Protein AF-A0A7C1CQV0-F1 (afdb_monomer)

Solvent-accessible surface area (backbone atoms only — not comparable to full-atom values): 5166 Å² total; per-residue (Å²): 120,48,75,40,59,58,83,55,61,67,63,46,62,55,46,39,67,75,70,63,60,75,77,56,78,46,76,35,69,66,19,84,75,9,67,66,32,63,77,67,62,61,88,60,83,94,73,36,69,40,66,44,97,87,72,45,77,75,30,83,75,39,62,57,90,86,42,76,84,37,54,66,58,60,56,57,57,58,74,76,112

pLDDT: mean 89.42, std 3.8, range [76.5, 97.0]

Sequence (81 aa):
MKISLNDDIDAWRKMVPEKKLGGIQLHADGAWGSEATKNYQFKGIPTFVLFGANGKIISPSAPSPSLEEIRPLPDLELSKI

Structure (mmCIF, N/CA/C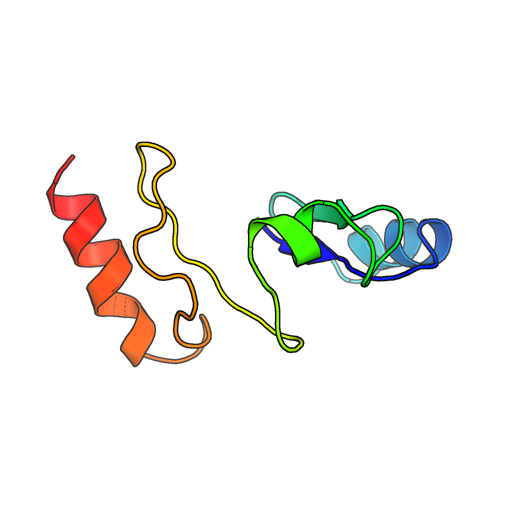/O backbone):
data_AF-A0A7C1CQV0-F1
#
_entry.id   AF-A0A7C1CQV0-F1
#
loop_
_atom_site.group_PDB
_atom_site.id
_atom_site.type_symbol
_atom_site.label_atom_id
_atom_site.label_alt_id
_atom_site.label_comp_id
_atom_site.label_asym_id
_atom_site.label_entity_id
_atom_site.label_seq_id
_atom_site.pdbx_PDB_ins_code
_atom_site.Cartn_x
_atom_site.Cartn_y
_atom_site.Cartn_z
_atom_site.occupancy
_atom_site.B_iso_or_equiv
_atom_site.auth_seq_id
_atom_site.auth_comp_id
_atom_site.auth_asym_id
_atom_site.auth_atom_id
_atom_site.pdbx_PDB_model_num
ATOM 1 N N . MET A 1 1 ? -2.503 -7.071 1.411 1.00 86.69 1 MET A N 1
ATOM 2 C CA . MET A 1 1 ? -1.998 -6.823 0.042 1.00 86.69 1 MET A CA 1
ATOM 3 C C . MET A 1 1 ? -0.805 -5.886 0.131 1.00 86.69 1 MET A C 1
ATOM 5 O O . MET A 1 1 ? -0.821 -5.030 1.006 1.00 86.69 1 MET A O 1
ATOM 9 N N . LYS A 1 2 ? 0.219 -6.054 -0.710 1.00 91.25 2 LYS A N 1
ATOM 10 C CA . LYS A 1 2 ? 1.375 -5.145 -0.794 1.00 91.25 2 LYS A CA 1
ATOM 11 C C . LYS A 1 2 ? 1.500 -4.630 -2.224 1.00 91.25 2 LYS A C 1
ATOM 13 O O . LYS A 1 2 ? 1.306 -5.412 -3.149 1.00 91.25 2 LYS A O 1
ATOM 18 N N . ILE A 1 3 ? 1.822 -3.350 -2.388 1.00 91.44 3 ILE A N 1
ATOM 19 C CA . ILE A 1 3 ? 2.041 -2.723 -3.695 1.00 91.44 3 ILE A CA 1
ATOM 20 C C . ILE A 1 3 ? 3.489 -2.233 -3.739 1.00 91.44 3 ILE A C 1
ATOM 22 O O . ILE A 1 3 ? 3.896 -1.438 -2.894 1.00 91.44 3 ILE A O 1
ATOM 26 N N . SER A 1 4 ? 4.270 -2.744 -4.686 1.00 92.25 4 SER A N 1
ATOM 27 C CA . SER A 1 4 ? 5.646 -2.313 -4.934 1.00 92.25 4 SER A CA 1
ATOM 28 C C . SER A 1 4 ? 5.665 -1.117 -5.878 1.00 92.25 4 SER A C 1
ATOM 30 O O . SER A 1 4 ? 5.018 -1.164 -6.920 1.00 92.25 4 SER A O 1
ATOM 32 N N . LEU A 1 5 ? 6.438 -0.087 -5.530 1.00 91.50 5 LEU A N 1
ATOM 33 C CA . LEU A 1 5 ? 6.763 1.048 -6.406 1.00 91.50 5 LEU A CA 1
ATOM 34 C C . LEU A 1 5 ? 8.185 0.923 -6.986 1.00 91.50 5 LEU A C 1
ATOM 36 O O . LEU A 1 5 ? 8.832 1.932 -7.241 1.00 91.50 5 LEU A O 1
ATOM 40 N N . ASN A 1 6 ? 8.721 -0.296 -7.092 1.00 88.50 6 ASN A N 1
ATOM 41 C CA . ASN A 1 6 ? 10.010 -0.518 -7.747 1.00 88.50 6 ASN A CA 1
ATOM 42 C C . ASN A 1 6 ? 9.860 -0.307 -9.262 1.00 88.50 6 ASN A C 1
ATOM 44 O O . ASN A 1 6 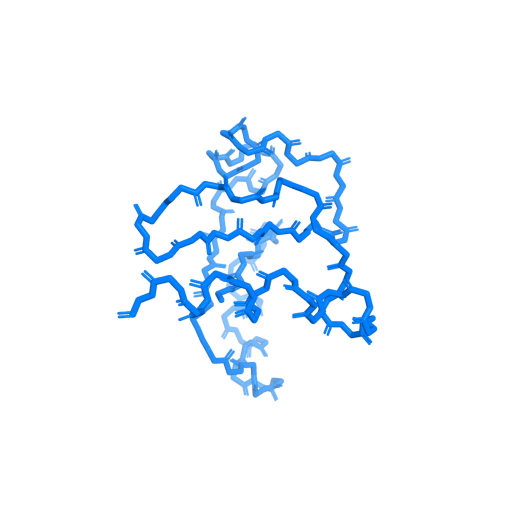? 8.859 -0.727 -9.825 1.00 88.50 6 ASN A O 1
ATOM 48 N N . ASP A 1 7 ? 10.845 0.302 -9.916 1.00 88.69 7 ASP A N 1
ATOM 49 C CA . ASP A 1 7 ? 10.845 0.445 -11.379 1.00 88.69 7 ASP A CA 1
ATOM 50 C C . ASP A 1 7 ? 11.358 -0.823 -12.089 1.00 88.69 7 ASP A C 1
ATOM 52 O O . ASP A 1 7 ? 11.068 -1.043 -13.263 1.00 88.69 7 ASP A O 1
ATOM 56 N N . ASP A 1 8 ? 12.087 -1.691 -11.377 1.00 92.31 8 ASP A N 1
ATOM 57 C CA . ASP A 1 8 ? 12.575 -2.970 -11.903 1.00 92.31 8 ASP A CA 1
ATOM 58 C C . ASP A 1 8 ? 11.640 -4.130 -11.516 1.00 92.31 8 ASP A C 1
ATOM 60 O O . ASP A 1 8 ? 11.758 -4.751 -10.447 1.00 92.31 8 ASP A O 1
ATOM 64 N N . ILE A 1 9 ? 10.698 -4.426 -12.415 1.00 91.81 9 ILE A N 1
ATOM 65 C CA . ILE A 1 9 ? 9.730 -5.514 -12.248 1.00 91.81 9 ILE A CA 1
ATOM 66 C C . ILE A 1 9 ? 10.392 -6.897 -12.253 1.00 91.81 9 ILE A C 1
ATOM 68 O O . ILE A 1 9 ? 9.916 -7.798 -11.560 1.00 91.81 9 ILE A O 1
ATOM 72 N N . ASP A 1 10 ? 11.491 -7.090 -12.983 1.00 94.31 10 ASP A N 1
ATOM 73 C CA . ASP A 1 10 ? 12.144 -8.394 -13.103 1.00 94.31 10 ASP A CA 1
ATOM 74 C C . ASP A 1 10 ? 12.949 -8.724 -11.845 1.00 94.31 10 ASP A C 1
ATOM 76 O O . ASP A 1 10 ? 12.860 -9.843 -11.324 1.00 94.31 10 ASP A O 1
ATOM 80 N N . ALA A 1 11 ? 13.667 -7.744 -11.291 1.00 94.38 11 ALA A N 1
ATOM 81 C CA . ALA A 1 11 ? 14.293 -7.872 -9.980 1.00 94.38 11 ALA A CA 1
ATOM 82 C C . ALA A 1 11 ? 13.242 -8.112 -8.887 1.00 94.38 11 ALA A C 1
ATOM 84 O O . ALA A 1 11 ? 13.421 -8.984 -8.032 1.00 94.38 11 ALA A O 1
ATOM 85 N N . TRP A 1 12 ? 12.112 -7.396 -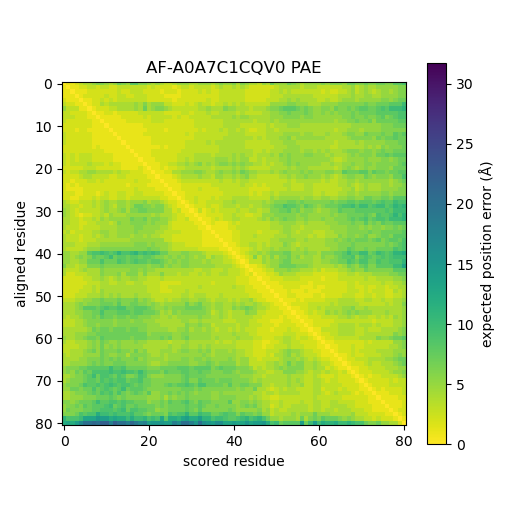8.931 1.00 94.12 12 TRP A N 1
ATOM 86 C CA . TRP A 1 12 ? 11.016 -7.606 -7.984 1.00 94.12 12 TRP A CA 1
ATOM 87 C C . TRP A 1 12 ? 10.415 -9.017 -8.095 1.00 94.12 12 TRP A C 1
ATOM 89 O O . TRP A 1 12 ? 10.249 -9.691 -7.075 1.00 94.12 12 TRP A O 1
ATOM 99 N N . ARG A 1 13 ? 10.161 -9.504 -9.317 1.00 94.06 13 ARG A N 1
ATOM 100 C CA . ARG A 1 13 ? 9.623 -10.850 -9.584 1.00 94.06 13 ARG A CA 1
ATOM 101 C C . ARG A 1 13 ? 10.523 -11.965 -9.061 1.00 94.06 13 ARG A C 1
ATOM 103 O O . ARG A 1 13 ? 9.997 -12.966 -8.585 1.00 94.06 13 ARG A O 1
ATOM 110 N N . LYS A 1 14 ? 11.848 -11.800 -9.122 1.00 96.44 14 LYS A N 1
ATOM 111 C CA . LYS A 1 14 ? 12.814 -12.752 -8.540 1.00 96.44 14 LYS A CA 1
ATOM 112 C C . LYS A 1 14 ? 12.835 -12.683 -7.012 1.00 96.44 14 LYS A C 1
ATOM 114 O O . LYS A 1 14 ? 12.804 -13.709 -6.340 1.00 96.44 14 LYS A O 1
ATOM 119 N N . MET A 1 15 ? 12.793 -11.473 -6.459 1.00 95.69 15 MET A N 1
ATOM 120 C CA . MET A 1 15 ? 12.889 -11.238 -5.018 1.00 95.69 15 MET A CA 1
ATOM 121 C C . MET A 1 15 ? 11.683 -11.774 -4.227 1.00 95.69 15 MET A C 1
ATOM 123 O O . MET A 1 15 ? 11.859 -12.287 -3.121 1.00 95.69 15 MET A O 1
ATOM 127 N N . VAL A 1 16 ? 10.463 -11.675 -4.771 1.00 95.06 16 VAL A N 1
ATOM 128 C CA . VAL A 1 16 ? 9.225 -12.126 -4.100 1.00 95.06 16 VAL A CA 1
ATOM 129 C C . VAL A 1 16 ? 9.294 -13.593 -3.632 1.00 95.06 16 VAL A C 1
ATOM 131 O O . VAL A 1 16 ? 9.094 -13.826 -2.432 1.00 95.06 16 VAL A O 1
ATOM 134 N N . PRO A 1 17 ? 9.583 -14.585 -4.502 1.00 96.06 17 PRO A N 1
ATOM 135 C CA . PRO A 1 17 ? 9.720 -15.976 -4.079 1.00 96.06 17 PRO A CA 1
ATOM 136 C C . PRO A 1 17 ? 10.977 -16.215 -3.232 1.00 96.06 17 PRO A C 1
ATOM 138 O O . PRO A 1 17 ? 10.892 -16.933 -2.236 1.00 96.06 17 PRO A O 1
ATOM 141 N N . GLU A 1 18 ? 12.114 -15.587 -3.556 1.00 97.00 18 GLU A N 1
ATOM 142 C CA . GLU A 1 18 ? 13.372 -15.736 -2.801 1.00 97.00 18 GLU A CA 1
ATOM 143 C C . GLU A 1 18 ? 13.216 -15.341 -1.327 1.00 97.00 18 GLU A C 1
ATOM 145 O O . GLU A 1 18 ? 13.644 -16.064 -0.426 1.00 97.00 18 GLU A O 1
ATOM 150 N N . LYS A 1 19 ? 12.540 -14.215 -1.067 1.00 95.94 19 LYS A N 1
ATOM 151 C CA . LYS A 1 19 ? 12.263 -13.723 0.290 1.00 95.94 19 LYS A CA 1
ATOM 152 C C . LYS A 1 19 ? 10.986 -14.297 0.903 1.00 95.94 19 LYS A C 1
ATOM 154 O O . LYS A 1 19 ? 10.606 -13.877 1.995 1.00 95.94 19 LYS A O 1
ATOM 159 N N . LYS A 1 20 ? 10.322 -15.242 0.226 1.00 95.31 20 LYS A N 1
ATOM 160 C CA . LYS A 1 20 ? 9.085 -15.896 0.687 1.00 95.31 20 LYS A CA 1
ATOM 161 C C . LYS A 1 20 ? 8.001 -14.884 1.089 1.00 95.31 20 LYS A C 1
ATOM 163 O O . LYS A 1 20 ? 7.342 -15.029 2.121 1.00 95.31 20 LYS A O 1
ATOM 168 N N . LEU A 1 21 ? 7.826 -13.826 0.294 1.00 93.06 21 LEU A N 1
ATOM 169 C CA . LEU A 1 21 ? 6.845 -12.780 0.583 1.00 93.06 21 LEU A CA 1
ATOM 170 C C . LEU A 1 21 ? 5.423 -13.286 0.307 1.00 93.06 21 LE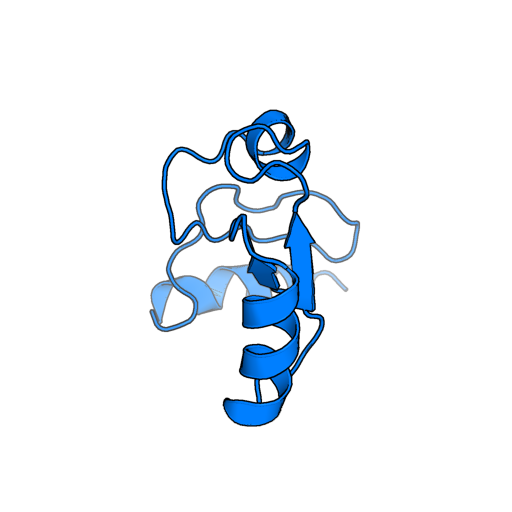U A C 1
ATOM 172 O O . LEU A 1 21 ? 4.970 -13.311 -0.832 1.00 93.06 21 LEU A O 1
ATOM 176 N N . GLY A 1 22 ? 4.710 -13.668 1.368 1.00 90.88 22 GLY A N 1
ATOM 177 C CA . GLY A 1 22 ? 3.334 -14.163 1.279 1.00 90.88 22 GLY A CA 1
ATOM 178 C C . GLY A 1 22 ? 2.271 -13.085 1.017 1.00 90.88 22 GLY A C 1
ATOM 179 O O . GLY A 1 22 ? 2.534 -11.879 1.061 1.00 90.88 22 GLY A O 1
ATOM 180 N N . GLY A 1 23 ? 1.034 -13.539 0.801 1.00 91.69 23 GLY A N 1
ATOM 181 C CA . GLY A 1 23 ? -0.124 -12.693 0.499 1.00 91.69 23 GLY A CA 1
ATOM 182 C C . GLY A 1 23 ? -0.135 -12.163 -0.939 1.00 91.69 23 GLY A C 1
ATOM 183 O O . GLY A 1 23 ? 0.711 -12.513 -1.754 1.00 91.69 23 GLY A O 1
ATOM 184 N N . ILE A 1 24 ? -1.104 -11.299 -1.249 1.00 92.94 24 ILE A N 1
ATOM 185 C CA . ILE A 1 24 ? -1.225 -10.683 -2.579 1.00 92.94 24 ILE A CA 1
ATOM 186 C C . ILE A 1 24 ? -0.132 -9.622 -2.754 1.00 92.94 24 ILE A C 1
ATOM 188 O O . ILE A 1 24 ? -0.091 -8.643 -1.995 1.00 92.94 24 ILE A O 1
ATOM 192 N N . GLN A 1 25 ? 0.722 -9.831 -3.756 1.00 94.12 25 GLN A N 1
ATOM 193 C CA . GLN A 1 25 ? 1.804 -8.942 -4.173 1.00 94.12 25 GLN A CA 1
ATOM 194 C C . GLN A 1 25 ? 1.418 -8.269 -5.496 1.00 94.12 25 GLN A C 1
ATOM 196 O O . GLN A 1 25 ? 1.170 -8.956 -6.482 1.00 94.12 25 GLN A O 1
ATOM 201 N N . LEU A 1 26 ? 1.365 -6.940 -5.518 1.00 92.75 26 LEU A N 1
ATOM 202 C CA . LEU A 1 26 ? 1.103 -6.136 -6.710 1.00 92.75 26 LEU A CA 1
ATOM 203 C C . LEU A 1 26 ? 2.324 -5.276 -7.041 1.00 92.75 26 LEU A C 1
ATOM 205 O O . LEU A 1 26 ? 3.069 -4.865 -6.148 1.00 92.75 26 LEU A O 1
ATOM 209 N N . HIS A 1 27 ? 2.492 -4.974 -8.321 1.00 93.06 27 HIS A N 1
ATOM 210 C CA . HIS A 1 27 ? 3.501 -4.060 -8.840 1.00 93.06 27 HIS A CA 1
ATOM 211 C C . HIS A 1 27 ? 2.791 -2.846 -9.437 1.00 93.06 27 HIS A C 1
ATOM 213 O O . HIS A 1 27 ? 1.813 -3.021 -10.162 1.00 93.06 27 HIS A O 1
ATOM 219 N N . ALA A 1 28 ? 3.231 -1.636 -9.102 1.00 91.44 28 ALA A N 1
ATOM 220 C CA . ALA A 1 28 ? 2.671 -0.414 -9.661 1.00 91.44 28 ALA A CA 1
ATOM 221 C C . ALA A 1 28 ? 3.561 0.091 -10.797 1.00 91.44 28 ALA A C 1
ATOM 223 O O . ALA A 1 28 ? 4.676 0.560 -10.565 1.00 91.44 28 ALA A O 1
ATOM 224 N N . ASP A 1 29 ? 3.049 0.019 -12.020 1.00 87.50 29 ASP A N 1
ATOM 225 C CA . ASP A 1 29 ? 3.791 0.459 -13.197 1.00 87.50 29 ASP A CA 1
ATOM 226 C C . ASP A 1 29 ? 3.992 1.980 -13.188 1.00 87.50 29 ASP A C 1
ATOM 228 O O . ASP A 1 29 ? 3.069 2.755 -12.921 1.00 87.50 29 ASP A O 1
ATOM 232 N N . GLY A 1 30 ? 5.227 2.406 -13.463 1.00 88.12 30 GLY A N 1
ATOM 233 C CA . GLY A 1 30 ? 5.636 3.812 -13.431 1.00 88.12 30 GLY A CA 1
ATOM 234 C C . GLY A 1 30 ? 5.948 4.364 -12.034 1.00 88.12 30 GLY A C 1
ATOM 235 O O . GLY A 1 30 ? 6.015 5.585 -11.890 1.00 88.12 30 GLY A O 1
ATOM 236 N N . ALA A 1 31 ? 6.098 3.505 -11.015 1.00 88.44 31 ALA A N 1
ATOM 237 C CA . ALA A 1 31 ? 6.517 3.847 -9.650 1.00 88.44 31 ALA A CA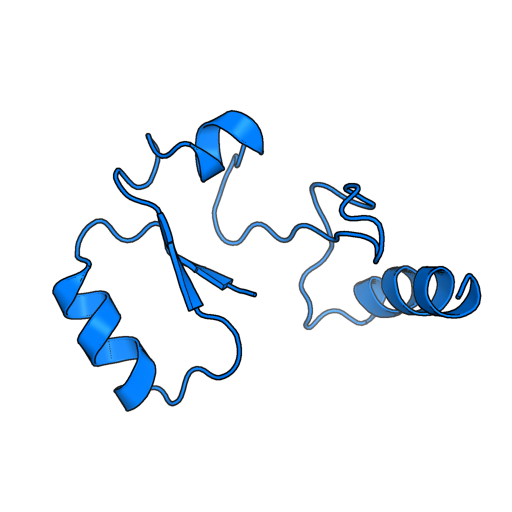 1
ATOM 238 C C . ALA A 1 31 ? 5.817 5.091 -9.075 1.00 88.44 31 ALA A C 1
ATOM 240 O O . ALA A 1 31 ? 4.610 5.072 -8.818 1.00 88.44 31 ALA A O 1
ATOM 241 N N . TRP A 1 32 ? 6.550 6.193 -8.879 1.00 87.12 32 TRP A N 1
ATOM 242 C CA . TRP A 1 32 ? 6.016 7.456 -8.354 1.00 87.12 32 TRP A CA 1
ATOM 243 C C . TRP A 1 32 ? 4.973 8.111 -9.268 1.00 87.12 32 TRP A C 1
ATOM 245 O O . TRP A 1 32 ? 4.126 8.859 -8.783 1.00 87.12 32 TRP A O 1
ATOM 255 N N . GLY A 1 33 ? 4.988 7.805 -10.566 1.00 88.00 33 GLY A N 1
ATOM 256 C CA . GLY A 1 33 ? 4.002 8.242 -11.554 1.00 88.00 33 GLY A CA 1
ATOM 257 C C . GLY A 1 33 ? 2.812 7.294 -11.743 1.00 88.00 33 GLY A C 1
ATOM 258 O O . GLY A 1 33 ? 1.940 7.600 -12.567 1.00 88.00 33 GLY A O 1
ATOM 259 N N . SER A 1 34 ? 2.768 6.176 -11.012 1.00 89.19 34 SER A N 1
ATOM 260 C CA . SER A 1 34 ? 1.703 5.174 -11.109 1.00 89.19 34 SER A CA 1
ATOM 261 C C . SER A 1 34 ? 0.325 5.727 -10.729 1.00 89.19 34 SER A C 1
ATOM 263 O O . SER A 1 34 ? 0.182 6.733 -10.030 1.00 89.19 34 SER A O 1
ATOM 265 N N . GLU A 1 35 ? -0.737 5.050 -11.165 1.00 89.31 35 GLU A N 1
ATOM 266 C CA . GLU A 1 35 ? -2.095 5.385 -10.717 1.00 89.31 35 GLU A CA 1
ATOM 267 C C . GLU A 1 35 ? -2.258 5.202 -9.205 1.00 89.31 35 GLU A C 1
ATOM 269 O O . GLU A 1 35 ? -2.994 5.952 -8.570 1.00 89.31 35 GLU A O 1
ATOM 274 N N . ALA A 1 36 ? -1.533 4.254 -8.603 1.00 86.12 36 ALA A N 1
ATOM 275 C CA . ALA A 1 36 ? -1.574 4.022 -7.165 1.00 86.12 36 ALA A CA 1
ATOM 276 C C . ALA A 1 36 ? -1.086 5.251 -6.379 1.00 86.12 36 ALA A C 1
ATOM 278 O O . ALA A 1 36 ? -1.758 5.696 -5.450 1.00 86.12 36 ALA A O 1
ATOM 279 N N . THR A 1 37 ? 0.042 5.848 -6.765 1.00 86.75 37 THR A N 1
ATOM 280 C CA . THR A 1 37 ? 0.574 7.035 -6.075 1.00 86.75 37 THR A CA 1
ATOM 281 C C . THR A 1 37 ? -0.299 8.264 -6.296 1.00 86.75 37 THR A C 1
ATOM 283 O O . THR A 1 37 ? -0.501 9.035 -5.357 1.00 86.75 37 THR A O 1
ATOM 286 N N . LYS A 1 38 ? -0.867 8.424 -7.498 1.00 85.50 38 LYS A N 1
ATOM 287 C CA . LYS A 1 38 ? -1.772 9.532 -7.843 1.00 85.50 38 LYS A CA 1
ATOM 288 C C . LYS A 1 38 ? -3.106 9.447 -7.102 1.00 85.50 38 LYS A C 1
ATOM 290 O O . LYS A 1 38 ? -3.503 10.412 -6.455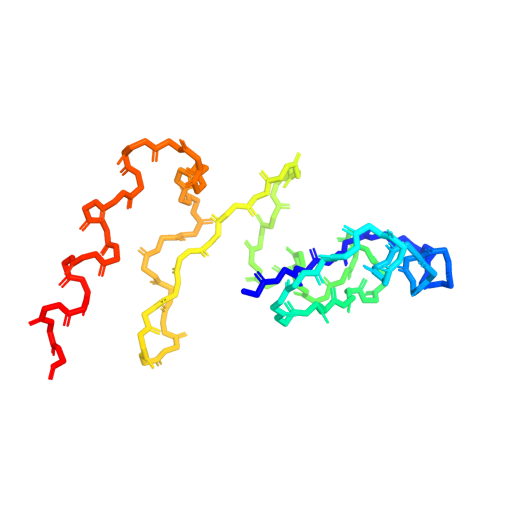 1.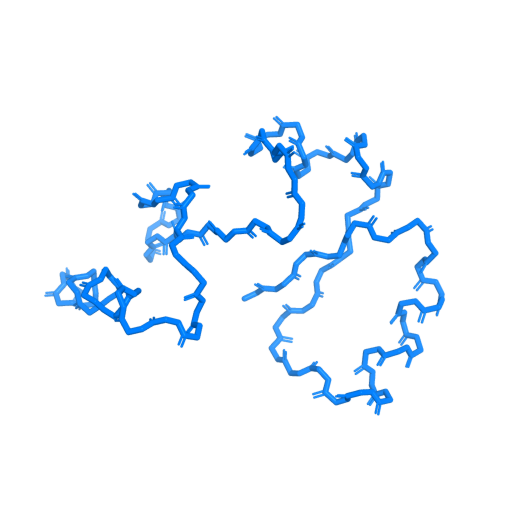00 85.50 38 LYS A O 1
ATOM 295 N N . ASN A 1 39 ? -3.773 8.296 -7.165 1.00 85.56 39 ASN A N 1
ATOM 296 C CA . ASN A 1 39 ? -5.128 8.122 -6.637 1.00 85.56 39 ASN A CA 1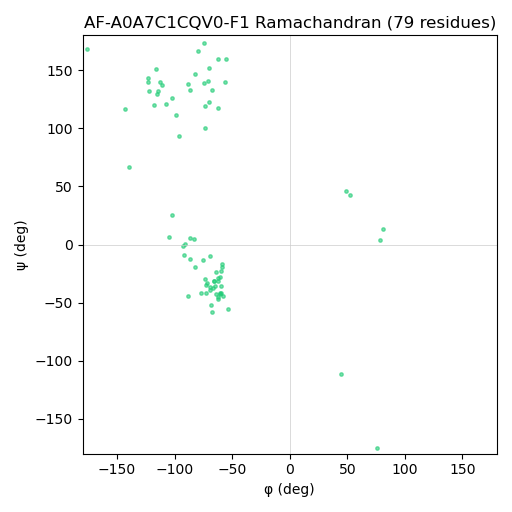
ATOM 297 C C . ASN A 1 39 ? -5.159 8.102 -5.106 1.00 85.56 39 ASN A C 1
ATOM 299 O O . ASN A 1 39 ? -6.121 8.579 -4.510 1.00 85.56 39 ASN A O 1
ATOM 303 N N . TYR A 1 40 ? -4.106 7.583 -4.468 1.00 82.62 40 TYR A N 1
ATOM 304 C CA . TYR A 1 40 ? -4.018 7.487 -3.008 1.00 82.62 40 TYR A CA 1
ATOM 305 C C . TYR A 1 40 ? -3.075 8.524 -2.378 1.00 82.62 40 TYR A C 1
ATOM 307 O O . TYR A 1 40 ? -2.845 8.486 -1.171 1.00 82.62 40 TYR A O 1
ATOM 315 N N . GLN A 1 41 ? -2.547 9.459 -3.178 1.00 80.88 41 GLN A N 1
ATOM 316 C CA . GLN A 1 41 ? -1.699 10.580 -2.748 1.00 80.88 41 GLN A CA 1
ATOM 317 C C . GLN A 1 41 ? -0.543 10.166 -1.820 1.00 80.88 41 GLN A C 1
ATOM 319 O O . GLN A 1 41 ? -0.297 10.796 -0.787 1.00 80.88 41 GLN A O 1
ATOM 324 N N . PHE A 1 42 ? 0.178 9.101 -2.177 1.00 82.88 42 PHE A N 1
ATOM 325 C CA . PHE A 1 42 ? 1.309 8.619 -1.381 1.00 82.88 42 PHE A CA 1
ATOM 326 C C . PHE A 1 42 ? 2.415 9.679 -1.307 1.00 82.88 42 PHE A C 1
ATOM 328 O O . PHE A 1 42 ? 3.004 10.052 -2.319 1.00 82.88 42 PHE A O 1
ATOM 335 N N . LYS A 1 43 ? 2.711 10.153 -0.091 1.00 80.81 43 LYS A N 1
ATOM 336 C CA . LYS A 1 43 ? 3.736 11.184 0.170 1.00 80.81 43 LYS A CA 1
ATOM 337 C C . LYS A 1 43 ? 5.121 10.609 0.487 1.00 80.81 43 LYS A C 1
ATOM 339 O O . LYS A 1 43 ? 6.082 11.360 0.596 1.00 80.81 43 LYS A O 1
ATOM 344 N N . GLY A 1 44 ? 5.218 9.295 0.676 1.00 84.94 44 GLY A N 1
ATOM 345 C CA . GLY A 1 44 ? 6.431 8.610 1.112 1.00 84.94 44 GLY A CA 1
ATOM 346 C C . GLY A 1 44 ? 6.245 7.095 1.149 1.00 84.94 44 GLY A C 1
ATOM 347 O O . GLY A 1 44 ? 5.124 6.594 1.060 1.00 84.94 44 GLY A O 1
ATOM 348 N N . ILE A 1 45 ? 7.343 6.357 1.295 1.00 87.75 45 ILE A N 1
ATOM 349 C CA . ILE A 1 45 ? 7.322 4.913 1.556 1.00 87.75 45 ILE A CA 1
ATOM 350 C C . ILE A 1 45 ? 8.086 4.600 2.855 1.00 87.75 45 ILE A C 1
ATOM 352 O O . ILE A 1 45 ? 9.108 5.237 3.109 1.00 87.75 45 ILE A O 1
ATOM 356 N N . PRO A 1 46 ? 7.631 3.623 3.663 1.00 90.31 46 PRO A N 1
ATOM 357 C CA . PRO A 1 46 ? 6.384 2.869 3.504 1.00 90.31 46 PRO A CA 1
ATOM 358 C C . PRO A 1 46 ? 5.143 3.703 3.891 1.00 90.31 46 PRO A C 1
ATOM 360 O O . PRO A 1 46 ? 5.156 4.407 4.894 1.00 90.31 46 PRO A O 1
ATOM 363 N N . THR A 1 47 ? 4.062 3.593 3.111 1.00 90.50 47 THR A N 1
ATOM 364 C CA . THR A 1 47 ? 2.726 4.121 3.456 1.00 90.50 47 THR A CA 1
ATOM 365 C C . THR A 1 47 ? 1.789 2.946 3.720 1.00 90.50 47 THR A C 1
ATOM 367 O O . THR A 1 47 ? 1.795 1.971 2.966 1.00 90.50 47 THR A O 1
ATOM 370 N N . PHE A 1 48 ? 0.970 3.039 4.768 1.00 91.25 48 PHE A N 1
ATOM 371 C CA . PHE A 1 48 ? -0.021 2.022 5.111 1.00 91.25 48 PHE A CA 1
ATOM 372 C C . PHE A 1 48 ? -1.430 2.596 4.973 1.00 91.25 48 PHE A C 1
ATOM 374 O O . PHE A 1 48 ? -1.735 3.658 5.509 1.00 91.25 48 PHE A O 1
ATOM 381 N N . VAL A 1 49 ? -2.291 1.873 4.260 1.00 90.00 49 VAL A N 1
ATOM 382 C CA . VAL A 1 49 ? -3.697 2.234 4.053 1.00 90.00 49 VAL A CA 1
ATOM 383 C C . VAL A 1 49 ? -4.567 1.094 4.556 1.00 90.00 49 VAL A C 1
ATOM 385 O O . VAL A 1 49 ? -4.320 -0.069 4.225 1.00 90.00 49 VAL A O 1
ATOM 388 N N . LEU A 1 50 ? -5.588 1.426 5.343 1.00 90.69 50 LEU A N 1
ATOM 389 C CA . LEU A 1 50 ? -6.581 0.475 5.825 1.00 90.69 50 LEU A CA 1
ATOM 390 C C . LEU A 1 50 ? -7.876 0.616 5.022 1.00 90.69 50 LEU A C 1
ATOM 392 O O . LEU A 1 50 ? -8.448 1.706 4.939 1.00 90.69 50 LEU A O 1
ATOM 396 N N . PHE A 1 51 ? -8.343 -0.502 4.473 1.00 89.75 51 PHE A N 1
ATOM 397 C CA . PHE A 1 51 ? -9.596 -0.612 3.729 1.00 89.75 51 PHE A CA 1
ATOM 398 C C . PHE A 1 51 ? -10.589 -1.480 4.494 1.00 89.75 51 PHE A C 1
ATOM 400 O O . PHE A 1 51 ? -10.203 -2.495 5.075 1.00 89.75 51 PHE A O 1
ATOM 407 N N . GLY A 1 52 ? -11.859 -1.082 4.484 1.00 90.31 52 GLY A N 1
ATOM 408 C CA . GLY A 1 52 ? -12.952 -1.876 5.034 1.00 90.31 52 GLY A CA 1
ATOM 409 C C . GLY A 1 52 ? -13.387 -2.968 4.063 1.00 90.31 52 GLY A C 1
ATOM 410 O O . GLY A 1 52 ? -13.066 -2.927 2.874 1.00 90.31 52 GLY A O 1
ATOM 411 N N . ALA A 1 53 ? -14.176 -3.929 4.548 1.00 88.69 53 ALA A N 1
ATOM 412 C CA . ALA A 1 53 ? -14.673 -5.045 3.734 1.00 88.69 53 ALA A CA 1
ATOM 41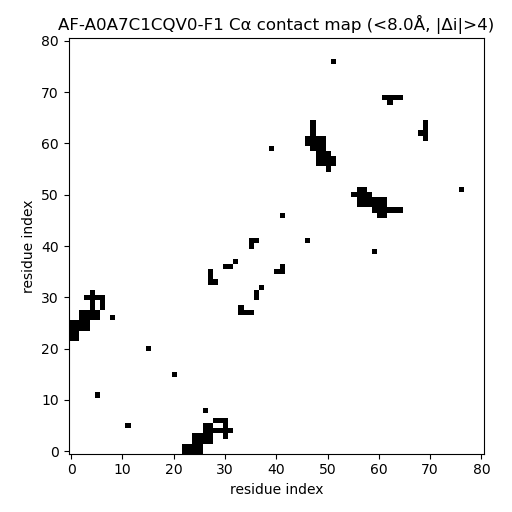3 C C . ALA A 1 53 ? -15.523 -4.598 2.525 1.00 88.69 53 ALA A C 1
ATOM 415 O O . ALA A 1 53 ? -15.613 -5.305 1.527 1.00 88.69 53 ALA A O 1
ATOM 416 N N . ASN A 1 54 ? -16.105 -3.398 2.583 1.00 88.81 54 ASN A N 1
ATOM 417 C CA . ASN A 1 54 ? -16.864 -2.776 1.493 1.00 88.81 54 ASN A CA 1
ATOM 418 C C . ASN A 1 54 ? -15.987 -2.046 0.452 1.00 88.81 54 ASN A C 1
ATOM 420 O O . ASN A 1 54 ? -16.522 -1.359 -0.418 1.00 88.81 54 ASN A O 1
ATOM 424 N N . GLY A 1 55 ? -14.658 -2.127 0.569 1.00 85.88 55 GLY A N 1
ATOM 425 C CA . GLY A 1 55 ? -13.707 -1.467 -0.326 1.00 85.88 55 GLY A CA 1
ATOM 426 C C . GLY A 1 55 ? -13.494 0.028 -0.061 1.00 85.88 55 GLY A C 1
ATOM 427 O O . GLY A 1 55 ? -12.760 0.671 -0.808 1.00 85.88 55 GLY A O 1
ATOM 428 N N . LYS A 1 56 ? -14.098 0.607 0.987 1.00 89.25 56 LYS A N 1
ATOM 429 C CA . LYS A 1 56 ? -13.870 2.012 1.364 1.00 89.25 56 LYS A CA 1
ATOM 430 C C . LYS A 1 56 ? -12.602 2.162 2.202 1.00 89.25 56 LYS A C 1
ATOM 432 O O . LYS A 1 56 ? -12.271 1.294 3.006 1.00 89.25 56 LYS A O 1
ATOM 437 N N . ILE A 1 57 ? -11.915 3.292 2.046 1.00 88.31 57 ILE A N 1
ATOM 438 C CA . ILE A 1 57 ? -10.768 3.654 2.888 1.00 88.31 57 ILE A CA 1
ATOM 439 C C . ILE A 1 57 ? -11.282 3.990 4.292 1.00 88.31 57 ILE A C 1
ATOM 441 O O . ILE A 1 57 ? -12.105 4.890 4.448 1.00 88.31 57 ILE A O 1
ATOM 445 N N . ILE A 1 58 ? -10.775 3.283 5.302 1.00 89.81 58 ILE A N 1
ATOM 446 C CA . ILE A 1 58 ? -10.994 3.593 6.723 1.00 89.81 58 ILE A CA 1
ATOM 447 C C . ILE A 1 58 ? -9.928 4.577 7.202 1.00 89.81 58 ILE A C 1
ATOM 449 O O . ILE A 1 58 ? -10.235 5.541 7.895 1.00 89.81 58 ILE A O 1
ATOM 453 N N . SER A 1 59 ? -8.668 4.339 6.820 1.00 87.19 59 SER A N 1
ATOM 454 C CA . SER A 1 59 ? -7.547 5.214 7.163 1.00 87.19 59 SER A CA 1
ATOM 455 C C . SER A 1 59 ? -6.540 5.294 6.010 1.00 87.19 59 SER A C 1
ATOM 457 O O . SER A 1 59 ? -5.933 4.274 5.674 1.00 87.19 59 SER A O 1
ATOM 459 N N . PRO A 1 60 ? -6.336 6.479 5.400 1.00 84.38 60 PRO A N 1
ATOM 460 C CA . PRO A 1 60 ? -5.356 6.680 4.328 1.00 84.38 60 PRO A CA 1
ATOM 461 C C . PRO A 1 60 ? -3.902 6.737 4.827 1.00 84.38 60 PRO A C 1
ATOM 463 O O . PRO A 1 60 ? -2.981 6.666 4.021 1.00 84.38 60 PRO A O 1
ATOM 466 N N . SER A 1 61 ? -3.689 6.881 6.138 1.00 86.19 61 SER A N 1
ATOM 467 C CA . SER A 1 61 ? -2.367 6.937 6.770 1.00 86.19 61 SER A CA 1
ATOM 468 C C . SER A 1 61 ? -2.402 6.151 8.077 1.00 86.19 61 SER A C 1
ATOM 470 O O . SER A 1 61 ? -2.337 6.712 9.172 1.00 86.19 61 SER A O 1
ATOM 472 N N . ALA A 1 62 ? -2.579 4.842 7.955 1.00 89.56 62 ALA A N 1
ATOM 473 C CA . ALA A 1 62 ? -2.633 3.946 9.095 1.00 89.56 62 ALA A CA 1
ATOM 474 C C . ALA A 1 62 ? -1.246 3.798 9.760 1.00 89.56 62 ALA A C 1
ATOM 476 O O . ALA A 1 62 ? -0.221 3.904 9.078 1.00 89.56 62 ALA A O 1
ATOM 477 N N . PRO A 1 63 ? -1.193 3.516 11.076 1.00 90.75 63 PRO A N 1
ATOM 478 C CA . PRO A 1 63 ? 0.036 3.091 11.737 1.00 90.75 63 PRO A CA 1
ATOM 479 C C . PRO A 1 63 ? 0.657 1.854 11.074 1.00 90.75 63 PRO A C 1
ATOM 481 O O . PRO A 1 63 ? -0.019 1.080 10.389 1.00 90.75 63 PRO A O 1
ATOM 484 N N . SER A 1 64 ? 1.954 1.640 11.309 1.00 90.44 64 SER A N 1
ATOM 485 C CA . SER A 1 64 ? 2.630 0.425 10.846 1.00 90.44 64 SER A CA 1
ATOM 486 C C . SER A 1 64 ? 1.921 -0.832 11.378 1.00 90.44 64 SER A C 1
ATOM 488 O O . SER A 1 64 ? 1.584 -0.872 12.561 1.00 90.44 64 SER A O 1
ATOM 490 N N . PRO A 1 65 ? 1.775 -1.901 10.569 1.00 87.62 65 PRO A N 1
ATOM 491 C CA . PRO A 1 65 ? 1.184 -3.171 10.995 1.00 87.62 65 PRO A CA 1
ATOM 492 C C . PRO A 1 65 ? 1.901 -3.842 12.174 1.00 87.62 65 PRO A C 1
ATOM 494 O O . PRO A 1 65 ? 1.360 -4.764 12.774 1.00 87.62 65 PRO A O 1
ATOM 497 N N . SER A 1 66 ? 3.135 -3.428 12.467 1.00 89.25 66 SER A N 1
ATOM 498 C CA . SER A 1 66 ? 3.928 -3.921 13.594 1.00 89.25 66 SER A CA 1
ATOM 499 C C . SER A 1 66 ? 3.673 -3.176 14.908 1.00 89.25 66 SER A C 1
ATOM 501 O O . SER A 1 66 ? 4.167 -3.621 15.938 1.00 89.25 66 SER A O 1
ATOM 503 N N . LEU A 1 67 ? 2.988 -2.028 14.880 1.00 91.06 67 LEU A N 1
ATOM 504 C CA . LEU A 1 67 ? 2.674 -1.244 16.076 1.00 91.06 67 LEU A CA 1
ATOM 505 C C . LEU A 1 67 ? 1.358 -1.728 16.672 1.00 91.06 67 LEU A C 1
ATOM 507 O O . LEU A 1 67 ? 0.397 -1.935 15.940 1.00 91.06 67 LEU A O 1
ATOM 511 N N . GLU A 1 68 ? 1.277 -1.852 17.995 1.00 90.56 68 GLU A N 1
ATOM 512 C CA . GLU A 1 68 ? 0.038 -2.280 18.661 1.00 90.56 68 GLU A CA 1
ATOM 513 C C . GLU A 1 68 ? -1.133 -1.321 18.407 1.00 90.56 68 GLU A C 1
ATOM 515 O O . GLU A 1 68 ? -2.282 -1.751 18.326 1.00 90.56 68 GLU A O 1
ATOM 520 N N . GLU A 1 69 ? -0.834 -0.042 18.173 1.00 89.00 69 GLU A N 1
ATOM 521 C CA . GLU A 1 69 ? -1.800 1.019 17.867 1.00 89.00 69 GLU A CA 1
ATOM 522 C C . GLU A 1 69 ? -2.648 0.737 16.617 1.00 89.00 69 GLU A C 1
ATOM 524 O O . GLU A 1 69 ? -3.719 1.322 16.460 1.00 89.00 69 GLU A O 1
ATOM 529 N N . ILE A 1 70 ? -2.211 -0.166 15.726 1.00 89.94 70 ILE A N 1
ATOM 530 C CA . ILE A 1 70 ? -3.007 -0.553 14.558 1.00 89.94 70 ILE A CA 1
ATOM 531 C C . ILE A 1 70 ? -4.195 -1.441 14.930 1.00 89.94 70 ILE A C 1
ATOM 533 O O . ILE A 1 70 ? -5.193 -1.395 14.222 1.00 89.94 70 ILE A O 1
ATOM 537 N N . ARG A 1 71 ? -4.109 -2.246 16.003 1.00 89.12 71 ARG A N 1
ATOM 538 C CA . ARG A 1 71 ? -5.054 -3.338 16.323 1.00 89.12 71 ARG A CA 1
ATOM 539 C C . ARG A 1 71 ? -6.508 -2.901 16.520 1.00 89.12 71 ARG A C 1
ATOM 541 O O . ARG A 1 71 ? -7.379 -3.576 15.974 1.00 89.12 71 ARG A O 1
ATOM 548 N N . PRO A 1 72 ? -6.807 -1.777 17.199 1.00 90.12 72 PRO A N 1
ATOM 549 C CA . PRO A 1 72 ? -8.194 -1.382 17.430 1.00 90.12 72 PRO A CA 1
ATOM 550 C C . PRO A 1 72 ? -8.978 -1.092 16.142 1.00 90.12 72 PRO A C 1
ATOM 552 O O . PRO A 1 72 ? -10.192 -1.272 16.114 1.00 90.12 72 PRO A O 1
ATOM 555 N N . LEU A 1 73 ? -8.304 -0.648 15.071 1.00 86.19 73 LEU A N 1
ATOM 556 C CA . LEU A 1 73 ? -8.956 -0.268 13.814 1.00 86.19 73 LEU A CA 1
ATOM 557 C C . LEU A 1 73 ? -9.585 -1.463 13.065 1.00 86.19 73 LEU A C 1
ATOM 559 O O . LEU A 1 73 ? -10.790 -1.423 12.823 1.00 86.19 73 LEU A O 1
ATOM 563 N N . PRO A 1 74 ? -8.842 -2.524 12.683 1.00 85.75 74 PRO A N 1
ATOM 564 C CA . PRO A 1 74 ? -9.428 -3.690 12.036 1.00 85.75 74 PRO A CA 1
ATOM 565 C C . PRO A 1 74 ? -10.389 -4.447 12.958 1.00 85.75 74 PRO A C 1
ATOM 567 O O . PRO A 1 74 ? -11.405 -4.923 12.467 1.00 85.75 74 PRO A O 1
ATOM 570 N N . ASP A 1 75 ? -10.125 -4.529 14.266 1.00 88.88 75 ASP A N 1
ATOM 571 C CA . ASP A 1 75 ? -10.993 -5.257 15.202 1.00 88.88 75 ASP A CA 1
ATOM 572 C C . ASP A 1 75 ? -12.390 -4.614 15.286 1.00 88.88 75 ASP A C 1
ATOM 574 O O . ASP A 1 75 ? -13.410 -5.307 15.218 1.00 88.88 75 ASP A O 1
ATOM 578 N N . LEU A 1 76 ? -12.449 -3.277 15.338 1.00 88.31 76 LEU A N 1
ATOM 579 C CA . LEU A 1 76 ? -13.706 -2.529 15.280 1.00 88.31 76 LEU A CA 1
ATOM 580 C C . LEU A 1 76 ? -14.468 -2.788 13.975 1.00 88.31 76 LEU A C 1
ATOM 582 O O . LEU A 1 76 ? -15.688 -2.935 13.988 1.00 88.31 76 LEU A O 1
ATOM 586 N N . GLU A 1 77 ? -13.776 -2.838 12.842 1.00 87.44 77 GLU A N 1
ATOM 587 C CA . GLU A 1 77 ? -14.406 -3.041 11.534 1.00 87.44 77 GLU A CA 1
ATOM 588 C C . GLU A 1 77 ? -14.897 -4.474 11.335 1.00 87.44 77 GLU A C 1
ATOM 590 O O . GLU A 1 77 ? -15.959 -4.677 10.751 1.00 87.44 77 GLU A O 1
ATOM 595 N N . LEU A 1 78 ? -14.179 -5.457 11.879 1.00 86.56 78 LEU A N 1
ATOM 596 C CA . LEU A 1 78 ? -14.597 -6.856 11.872 1.00 86.56 78 LEU A CA 1
ATOM 597 C C . LEU A 1 78 ? -15.853 -7.089 12.718 1.00 86.56 78 LEU A C 1
ATOM 599 O O . LEU A 1 78 ? -16.661 -7.933 12.358 1.00 86.56 78 LEU A O 1
ATOM 603 N N . SER A 1 79 ? -16.066 -6.318 13.791 1.00 87.69 79 SER A N 1
ATOM 604 C CA . SER A 1 79 ? -17.284 -6.418 14.614 1.00 87.69 79 SER A CA 1
ATOM 605 C C . SER A 1 79 ? -18.572 -5.924 13.936 1.00 87.69 79 SER A C 1
ATOM 607 O O . SER A 1 79 ? -19.658 -6.101 14.485 1.00 87.69 79 SER A O 1
ATOM 609 N N . LYS A 1 80 ? -18.467 -5.276 12.767 1.00 82.38 80 LYS A N 1
ATOM 610 C CA . LYS A 1 80 ? -19.610 -4.722 12.016 1.00 82.38 80 LYS A CA 1
ATOM 611 C C . LYS A 1 80 ? -20.175 -5.694 10.974 1.00 82.38 80 LYS A C 1
ATOM 613 O O . LYS A 1 80 ? -21.106 -5.320 10.260 1.00 82.38 80 LYS A O 1
ATOM 618 N N . ILE A 1 81 ? -19.577 -6.877 10.846 1.00 76.50 81 ILE A N 1
ATOM 619 C CA . ILE A 1 81 ? -19.900 -7.917 9.862 1.00 76.50 81 ILE A CA 1
ATOM 620 C C . ILE A 1 81 ? -20.452 -9.125 10.615 1.00 76.50 81 ILE A C 1
ATOM 622 O O . ILE A 1 81 ? -21.454 -9.691 10.130 1.00 76.50 81 ILE A O 1
#

Secondary structure (DSSP, 8-state):
-EEE--S-HHHHHHHHHHTT--S-EEE-TTGGGSHHHHHTT--SSS---EE-TTS-EEETTPPPTTSGGGTHHHHHHHTT-

Radius of gyration: 14.29 Å; Cα contacts (8 Å, |Δi|>4): 76; chains: 1; bounding box: 34×27×32 Å

Nearest PDB structures (foldseek):
  2lja-assembly1_A  TM=7.683E-01  e=3.453E-02  Phocaeicola vulgatus ATCC 8482
  3fkf-assembly1_D  TM=8.485E-01  e=1.030E-01  Bacteroides fragilis NCTC 9343
  2lrt-assembly1_A  TM=8.001E-01  e=1.661E-01  Phocaeicola vulgatus ATCC 8482

Mean predicted aligned error: 4.32 Å

Foldseek 3Di:
DDEDLDQDPPVVVVVCVVVVPDDDYHYFHPRCPGPVCVVLVDPDPPADWDAAPVRHTPGSGAPDPPDPSRPVRVVVRVVVD